Protein AF-A0A2N0QLI7-F1 (afdb_monomer_lite)

Radius of gyration: 20.41 Å; chains: 1; bounding box: 44×56×37 Å

InterPro domains:
  IPR005496 Integral membrane protein TerC [PF03741] (5-54)

Secondary structure (DSSP, 8-state):
--HHHHHHHHHHHHHHHHHHHHHHHHHHHHHHH-HHHHHHHHHHHHHHHHHHHHHHHTSTTT-SS-TTTTTSHHHHHHHHHHHHHHHHHHHH------------

Structure (mmCIF, N/CA/C/O backbone):
data_AF-A0A2N0QLI7-F1
#
_entry.id   AF-A0A2N0QLI7-F1
#
loop_
_atom_site.group_PDB
_atom_site.id
_atom_site.type_symbol
_atom_site.label_atom_id
_atom_site.label_alt_id
_atom_site.label_comp_id
_atom_site.label_asym_id
_atom_site.label_entity_id
_atom_site.label_seq_id
_atom_site.pdbx_PDB_ins_code
_atom_site.Cartn_x
_atom_site.Cartn_y
_atom_site.Cartn_z
_atom_site.occupancy
_atom_site.B_iso_or_equiv
_atom_site.auth_seq_id
_atom_site.auth_comp_id
_atom_site.auth_asym_id
_atom_site.auth_atom_id
_atom_site.pdbx_PDB_model_num
ATOM 1 N N . MET A 1 1 ? 24.793 21.606 5.069 1.00 62.69 1 MET A N 1
ATOM 2 C CA . MET A 1 1 ? 23.337 21.767 5.255 1.00 62.69 1 MET A CA 1
ATOM 3 C C . MET A 1 1 ? 23.159 22.756 6.381 1.00 62.69 1 MET A C 1
ATOM 5 O O . MET A 1 1 ? 23.585 22.460 7.491 1.00 62.69 1 MET A O 1
ATOM 9 N N . ASP A 1 2 ? 22.640 23.941 6.084 1.00 86.19 2 ASP A N 1
ATOM 10 C CA . ASP A 1 2 ? 22.436 24.977 7.097 1.00 86.19 2 ASP A CA 1
ATOM 11 C C . ASP A 1 2 ? 21.422 24.498 8.145 1.00 86.19 2 ASP A C 1
ATOM 13 O O . ASP A 1 2 ? 20.450 23.816 7.810 1.00 86.19 2 ASP A O 1
ATOM 17 N N . GLY A 1 3 ? 21.629 24.841 9.421 1.00 87.44 3 GLY A N 1
ATOM 18 C CA . GLY A 1 3 ? 20.814 24.336 10.539 1.00 87.44 3 GLY A CA 1
ATOM 19 C C . GLY A 1 3 ? 19.303 24.568 10.378 1.00 87.44 3 GLY A C 1
ATOM 20 O O . GLY A 1 3 ? 18.502 23.757 10.837 1.00 87.44 3 GLY A O 1
ATOM 21 N N . GLY A 1 4 ? 18.902 25.615 9.647 1.00 89.12 4 GLY A N 1
ATOM 22 C CA . GLY A 1 4 ? 17.503 25.863 9.287 1.00 89.12 4 GLY A CA 1
ATOM 23 C C . GLY A 1 4 ? 16.915 24.819 8.328 1.00 89.12 4 GLY A C 1
ATOM 24 O O . GLY A 1 4 ? 15.803 24.347 8.553 1.00 89.12 4 GLY A O 1
ATOM 25 N N . GLN A 1 5 ? 17.662 24.391 7.302 1.00 88.62 5 GLN A N 1
ATOM 26 C CA . GLN A 1 5 ? 17.219 23.322 6.393 1.00 88.62 5 GLN A CA 1
ATOM 27 C C . GLN A 1 5 ? 17.089 21.987 7.128 1.00 88.62 5 GLN A C 1
ATOM 29 O O . GLN A 1 5 ? 16.142 21.241 6.889 1.00 88.62 5 GLN A O 1
ATOM 34 N N . PHE A 1 6 ? 18.003 21.705 8.060 1.00 92.69 6 PHE A N 1
ATOM 35 C CA . PHE A 1 6 ? 17.931 20.504 8.889 1.00 92.69 6 PHE A CA 1
ATOM 36 C C . PHE A 1 6 ? 16.651 20.474 9.738 1.00 92.69 6 PHE A C 1
ATOM 38 O O . PHE A 1 6 ? 15.942 19.469 9.742 1.00 92.69 6 PHE A O 1
ATOM 45 N N . ILE A 1 7 ? 16.299 21.589 10.387 1.00 95.44 7 ILE A N 1
ATOM 46 C CA . ILE A 1 7 ? 15.072 21.695 11.192 1.00 95.44 7 ILE A CA 1
ATOM 47 C C . ILE A 1 7 ? 13.815 21.475 10.342 1.00 95.44 7 ILE A C 1
ATOM 49 O O . ILE A 1 7 ? 12.918 20.753 10.770 1.00 95.44 7 ILE A O 1
ATOM 53 N N . VAL A 1 8 ? 13.747 22.038 9.132 1.00 94.75 8 VAL A N 1
ATOM 54 C CA . VAL A 1 8 ? 12.592 21.845 8.235 1.00 94.75 8 VAL A CA 1
ATOM 55 C C . VAL A 1 8 ? 12.445 20.380 7.825 1.00 94.75 8 VAL A C 1
ATOM 57 O O . VAL A 1 8 ? 11.334 19.855 7.838 1.00 94.75 8 VAL A O 1
ATOM 60 N N . VAL A 1 9 ? 13.548 19.697 7.513 1.00 95.06 9 VAL A N 1
ATOM 61 C CA . VAL A 1 9 ? 13.524 18.269 7.157 1.00 95.06 9 VAL A CA 1
ATOM 62 C C . VAL A 1 9 ? 13.083 17.413 8.346 1.00 95.06 9 VAL A C 1
ATOM 64 O O . VAL A 1 9 ? 12.244 16.530 8.182 1.00 95.06 9 VAL A O 1
ATOM 67 N N . VAL A 1 10 ? 13.586 17.693 9.553 1.00 95.88 10 VAL A N 1
ATOM 68 C CA . VAL A 1 10 ? 13.195 16.965 10.772 1.00 95.88 10 VAL A CA 1
ATOM 69 C C . VAL A 1 10 ? 11.719 17.189 11.101 1.00 95.88 10 VAL A C 1
ATOM 71 O O . VAL A 1 10 ? 10.992 16.226 11.342 1.00 95.88 10 VAL A O 1
ATOM 74 N N . LEU A 1 11 ? 11.245 18.438 11.060 1.00 96.69 11 LEU A N 1
ATOM 75 C CA . LEU A 1 11 ? 9.836 18.757 11.290 1.00 96.69 11 LEU A CA 1
ATOM 76 C C . LEU A 1 11 ? 8.935 18.136 10.221 1.00 96.69 11 LEU A C 1
ATOM 78 O O . LEU A 1 11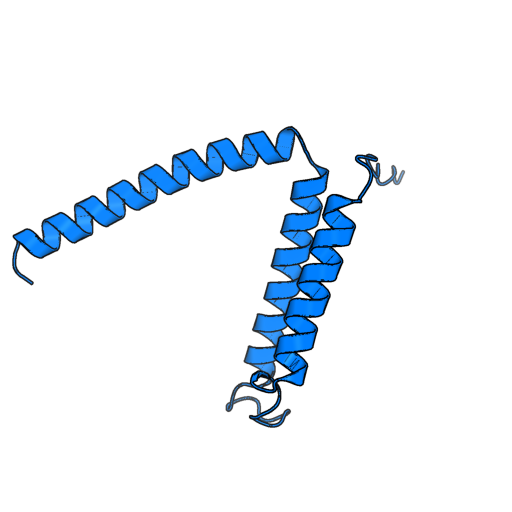 ? 7.898 17.575 10.563 1.00 96.69 11 LEU A O 1
ATOM 82 N N . GLY A 1 12 ? 9.343 18.175 8.951 1.00 96.38 12 GLY A N 1
ATOM 83 C CA . GLY A 1 12 ? 8.624 17.536 7.852 1.00 96.38 12 GLY A CA 1
ATOM 84 C C . GLY A 1 12 ? 8.542 16.018 8.015 1.00 96.38 12 GLY A C 1
ATOM 85 O O . GLY A 1 12 ? 7.471 15.442 7.838 1.00 96.38 12 GLY A O 1
ATOM 86 N N . GLY A 1 13 ? 9.635 15.372 8.428 1.00 96.00 13 GLY A N 1
ATOM 87 C CA . GLY A 1 13 ? 9.670 13.934 8.699 1.00 96.00 13 GLY A CA 1
ATOM 88 C C . GLY A 1 13 ? 8.761 13.530 9.861 1.00 96.00 13 GLY A C 1
ATOM 89 O O . GLY A 1 13 ? 7.961 12.604 9.728 1.00 96.00 13 GLY A O 1
ATOM 90 N N . ILE A 1 14 ? 8.824 14.259 10.982 1.00 97.00 14 ILE A N 1
ATOM 91 C CA . ILE A 1 14 ? 7.961 14.011 12.147 1.00 97.00 14 ILE A CA 1
ATOM 92 C C . ILE A 1 14 ? 6.492 14.269 11.794 1.00 97.00 14 ILE A C 1
ATOM 94 O O . ILE A 1 14 ? 5.636 13.438 12.095 1.00 97.00 14 ILE A O 1
ATOM 98 N N . ALA A 1 15 ? 6.188 15.380 11.116 1.00 96.50 15 ALA A N 1
ATOM 99 C CA . ALA A 1 15 ? 4.833 15.702 10.680 1.00 96.50 15 ALA A CA 1
ATOM 100 C C . ALA A 1 15 ? 4.282 14.633 9.72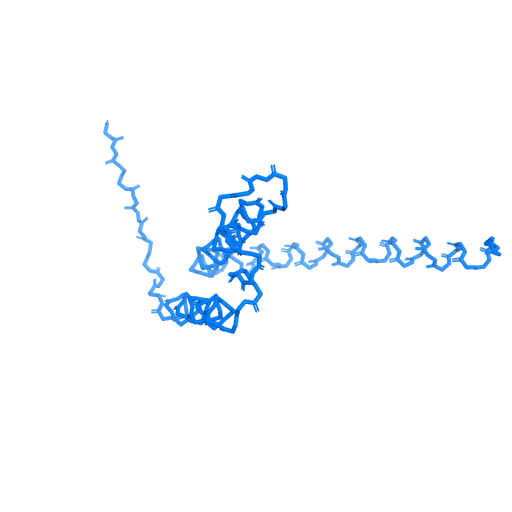7 1.00 96.50 15 ALA A C 1
ATOM 102 O O . ALA A 1 15 ? 3.161 14.165 9.917 1.00 96.50 15 ALA A O 1
ATOM 103 N N . GLY A 1 16 ? 5.081 14.187 8.754 1.00 96.06 16 GLY A N 1
ATOM 104 C CA . GLY A 1 16 ? 4.718 13.107 7.840 1.00 96.06 16 GLY A CA 1
ATOM 105 C C . GLY A 1 16 ? 4.413 11.800 8.573 1.00 96.06 16 GLY A C 1
ATOM 106 O O . GLY A 1 16 ? 3.375 11.187 8.329 1.00 96.06 16 GLY A O 1
ATOM 107 N N . LEU A 1 17 ? 5.259 11.408 9.531 1.00 96.12 17 LEU A N 1
ATOM 108 C CA . LEU A 1 17 ? 5.045 10.203 10.335 1.00 96.12 17 LEU A CA 1
ATOM 109 C C . LEU A 1 17 ? 3.745 10.280 11.148 1.00 96.12 17 LEU A C 1
ATOM 111 O O . LEU A 1 17 ? 2.976 9.316 11.196 1.00 96.12 17 LEU A O 1
ATOM 115 N N . ILE A 1 18 ? 3.479 11.434 11.765 1.00 95.81 18 ILE A N 1
ATOM 116 C CA . ILE A 1 18 ? 2.248 11.675 12.523 1.00 95.81 18 ILE A CA 1
ATOM 117 C C . ILE A 1 18 ? 1.027 11.581 11.598 1.00 95.81 18 ILE A C 1
ATOM 119 O O . ILE A 1 18 ? 0.065 10.886 11.928 1.00 95.81 18 ILE A O 1
ATOM 123 N N . LEU A 1 19 ? 1.074 12.222 10.427 1.00 96.25 19 LEU A N 1
ATOM 124 C CA . LEU A 1 19 ? -0.017 12.201 9.451 1.00 96.25 19 LEU A CA 1
ATOM 125 C C . LEU A 1 19 ? -0.324 10.782 8.963 1.00 96.25 19 LEU A C 1
ATOM 127 O O . LEU A 1 19 ? -1.489 10.386 8.949 1.00 96.25 19 LEU A O 1
ATOM 131 N N . ILE A 1 20 ? 0.701 9.987 8.638 1.00 96.38 20 ILE A N 1
ATOM 132 C CA . ILE A 1 20 ? 0.524 8.588 8.222 1.00 96.38 20 ILE A CA 1
ATOM 133 C C . ILE A 1 20 ? -0.122 7.770 9.341 1.00 96.38 20 ILE A C 1
ATOM 135 O O . ILE A 1 20 ? -1.020 6.979 9.068 1.00 96.38 20 ILE A O 1
ATOM 139 N N . LYS A 1 21 ? 0.274 7.972 10.605 1.00 93.06 21 LYS A N 1
ATOM 140 C CA . LYS A 1 21 ? -0.309 7.246 11.743 1.00 93.06 21 LYS A CA 1
ATOM 141 C C . LYS A 1 21 ? -1.814 7.493 11.868 1.00 93.06 21 LYS A C 1
ATOM 143 O O . LYS A 1 21 ? -2.584 6.546 12.048 1.00 93.06 21 LYS A O 1
ATOM 148 N N . PHE A 1 22 ? -2.239 8.750 11.757 1.00 95.12 22 PHE A N 1
ATOM 149 C CA . PHE A 1 22 ? -3.662 9.090 11.788 1.00 95.12 22 PHE A CA 1
ATOM 150 C C . PHE A 1 22 ? -4.405 8.532 10.570 1.00 95.12 22 PHE A C 1
ATOM 152 O O . PHE A 1 22 ? -5.456 7.912 10.736 1.00 95.12 22 PHE A O 1
ATOM 159 N N . ALA A 1 23 ? -3.833 8.678 9.370 1.00 94.19 23 ALA A N 1
ATOM 160 C CA . ALA A 1 23 ? -4.413 8.159 8.135 1.00 94.19 23 ALA A CA 1
ATOM 161 C C . ALA A 1 23 ? -4.572 6.633 8.165 1.00 94.19 23 ALA A C 1
ATOM 163 O O . ALA A 1 23 ? -5.639 6.132 7.831 1.00 94.19 23 ALA A O 1
ATOM 164 N N . ALA A 1 24 ? -3.560 5.895 8.628 1.00 93.69 24 ALA A N 1
ATOM 165 C CA . ALA A 1 24 ? -3.601 4.441 8.755 1.00 93.69 24 ALA A CA 1
ATOM 166 C C . ALA A 1 24 ? -4.657 3.988 9.769 1.00 93.69 24 ALA A C 1
ATOM 168 O O . ALA A 1 24 ? -5.416 3.068 9.490 1.00 93.69 24 ALA A O 1
ATOM 169 N N . THR A 1 25 ? -4.761 4.667 10.917 1.00 92.06 25 THR A N 1
ATOM 170 C CA . THR A 1 25 ? -5.785 4.344 11.927 1.00 92.06 25 THR A CA 1
ATOM 171 C C . THR A 1 25 ? -7.193 4.527 11.357 1.00 92.06 25 THR A C 1
ATOM 173 O O . THR A 1 25 ? -8.051 3.662 11.520 1.00 92.06 25 THR A O 1
ATOM 176 N N . TRP A 1 26 ? -7.428 5.632 10.648 1.00 92.88 26 TRP A N 1
ATOM 177 C CA . TRP A 1 26 ? -8.702 5.883 9.976 1.00 92.88 26 TRP A CA 1
ATOM 178 C C . TRP A 1 26 ? -8.966 4.892 8.833 1.00 92.88 26 TRP A C 1
ATOM 180 O O . TRP A 1 26 ? -10.084 4.406 8.681 1.00 92.88 26 TRP A O 1
ATOM 190 N N . PHE A 1 27 ? -7.936 4.551 8.058 1.00 87.94 27 PHE A N 1
ATOM 191 C CA . PHE A 1 27 ? -8.022 3.594 6.960 1.00 87.94 27 PHE A CA 1
ATOM 192 C C . PHE A 1 27 ? -8.391 2.193 7.457 1.00 87.94 27 PHE A C 1
ATOM 194 O O . PHE A 1 27 ? -9.291 1.577 6.899 1.00 87.94 27 PHE A O 1
ATOM 201 N N . VAL A 1 28 ? -7.789 1.727 8.554 1.00 87.62 28 VAL A N 1
ATOM 202 C CA . VAL A 1 28 ? -8.157 0.451 9.192 1.00 87.62 28 VAL A CA 1
ATOM 203 C C . VAL A 1 28 ? -9.625 0.465 9.629 1.00 87.62 28 VAL A C 1
ATOM 205 O O . VAL A 1 28 ? -10.366 -0.456 9.303 1.00 87.62 28 VAL A O 1
ATOM 208 N N . GLN A 1 29 ? -10.098 1.548 10.256 1.00 87.69 29 GLN A N 1
ATOM 209 C CA . GLN A 1 29 ? -11.518 1.680 10.620 1.00 87.69 29 GLN A CA 1
ATOM 210 C C . GLN A 1 29 ? -12.457 1.693 9.402 1.00 87.69 29 GLN A C 1
ATOM 212 O O . GLN A 1 29 ? -13.617 1.283 9.501 1.00 87.69 29 GLN A O 1
ATOM 217 N N . LEU A 1 30 ? -11.995 2.201 8.258 1.00 85.44 30 LEU A N 1
ATOM 218 C CA . LEU A 1 30 ? -12.755 2.184 7.012 1.00 85.44 30 LEU A CA 1
ATOM 219 C C . LEU A 1 30 ? -12.839 0.768 6.429 1.00 85.44 30 LEU A C 1
ATOM 221 O O . LEU A 1 30 ? -13.917 0.365 5.986 1.00 85.44 30 LEU A O 1
ATOM 225 N N . LEU A 1 31 ? -11.733 0.020 6.465 1.00 82.81 31 LEU A N 1
ATOM 226 C CA . LEU A 1 31 ? -11.687 -1.380 6.048 1.00 82.81 31 LEU A CA 1
ATOM 227 C C . LEU A 1 31 ? -12.580 -2.263 6.932 1.00 82.81 31 LEU A C 1
ATOM 229 O O . LEU A 1 31 ? -13.387 -3.015 6.389 1.00 82.81 31 LEU A O 1
ATOM 233 N N . ASP A 1 32 ? -12.573 -2.067 8.256 1.00 81.31 32 ASP A N 1
ATOM 234 C CA . ASP A 1 32 ? -13.472 -2.770 9.191 1.00 81.31 32 ASP A CA 1
ATOM 235 C C . ASP A 1 32 ? -14.958 -2.579 8.835 1.00 81.31 32 ASP A C 1
ATOM 237 O O . ASP A 1 32 ? -15.777 -3.494 8.954 1.00 81.31 32 ASP A O 1
ATOM 241 N N . LYS A 1 33 ? -15.336 -1.382 8.367 1.00 83.56 33 LYS A N 1
ATOM 242 C CA . LYS A 1 33 ? -16.714 -1.081 7.939 1.00 83.56 33 LYS A CA 1
ATOM 243 C C . LYS A 1 33 ? -17.059 -1.674 6.573 1.00 83.56 33 LYS A C 1
ATOM 245 O O . LYS A 1 33 ? -18.239 -1.869 6.274 1.00 83.56 33 LYS A O 1
ATOM 250 N N . ARG A 1 34 ? -16.065 -1.900 5.715 1.00 81.81 34 ARG A N 1
ATOM 251 C CA . ARG A 1 34 ? -16.222 -2.334 4.320 1.00 81.81 34 ARG A CA 1
ATOM 252 C C . ARG A 1 34 ? -15.142 -3.371 3.976 1.00 81.81 34 ARG A C 1
ATOM 254 O O . ARG A 1 34 ? -14.242 -3.065 3.195 1.00 81.81 34 ARG A O 1
ATOM 261 N N . PRO A 1 35 ? -15.263 -4.614 4.476 1.00 76.69 35 PRO A N 1
ATOM 262 C CA . PRO A 1 35 ? -14.239 -5.650 4.295 1.00 76.69 35 PRO A CA 1
ATOM 263 C C . PRO A 1 35 ? -13.997 -6.016 2.821 1.00 76.69 35 PRO A C 1
ATOM 265 O O . PRO A 1 35 ? -12.911 -6.452 2.451 1.00 76.69 35 PRO A O 1
ATOM 268 N N . ALA A 1 36 ? -14.971 -5.777 1.937 1.00 78.19 36 ALA A N 1
ATOM 269 C CA . ALA A 1 36 ? -14.785 -5.934 0.493 1.00 78.19 36 ALA A CA 1
ATOM 270 C C . ALA A 1 36 ? -13.673 -5.021 -0.080 1.00 78.19 36 ALA A C 1
ATOM 272 O O . ALA A 1 36 ? -12.967 -5.410 -1.016 1.00 78.19 36 ALA A O 1
ATOM 273 N N . LEU A 1 37 ? -13.468 -3.828 0.499 1.00 80.62 37 LEU A N 1
ATOM 274 C CA . LEU A 1 37 ? -12.388 -2.921 0.096 1.00 80.62 37 LEU A CA 1
ATOM 275 C C . LEU A 1 37 ? -11.014 -3.452 0.510 1.00 80.62 37 LEU A C 1
ATOM 277 O O . LEU A 1 37 ? -10.049 -3.233 -0.215 1.00 80.62 37 LEU A O 1
ATOM 281 N N . GLU A 1 38 ? -10.925 -4.184 1.621 1.00 83.69 38 GLU A N 1
ATOM 282 C CA . GLU A 1 38 ? -9.676 -4.792 2.093 1.00 83.69 38 GLU A CA 1
ATOM 283 C C . GLU A 1 38 ? -9.203 -5.875 1.123 1.00 83.69 38 GLU A C 1
ATOM 285 O O . GLU A 1 38 ? -8.067 -5.841 0.655 1.00 83.69 38 GLU A O 1
ATOM 290 N N . THR A 1 39 ? -10.100 -6.789 0.738 1.00 82.62 39 THR A N 1
ATOM 291 C CA . THR A 1 39 ? -9.778 -7.847 -0.234 1.00 82.62 39 THR A CA 1
ATOM 292 C C . THR A 1 39 ? -9.357 -7.257 -1.581 1.00 82.62 39 THR A C 1
ATOM 294 O O . THR A 1 39 ? -8.395 -7.717 -2.194 1.00 82.62 39 THR A O 1
ATOM 297 N N . THR A 1 40 ? -10.034 -6.193 -2.021 1.00 87.38 40 THR A N 1
ATOM 298 C CA . THR A 1 40 ? -9.680 -5.472 -3.253 1.00 87.38 40 THR A CA 1
ATOM 299 C C . THR A 1 40 ? -8.309 -4.807 -3.135 1.00 87.38 40 THR A C 1
ATOM 301 O O . THR A 1 40 ? -7.487 -4.926 -4.042 1.00 87.38 40 THR A O 1
ATOM 304 N N . ALA A 1 41 ? -8.029 -4.146 -2.008 1.00 86.38 41 ALA A N 1
ATOM 305 C CA . ALA A 1 41 ? -6.736 -3.526 -1.746 1.00 86.38 41 ALA A CA 1
ATOM 306 C C . ALA A 1 41 ? -5.608 -4.566 -1.755 1.00 86.38 41 ALA A C 1
ATOM 308 O O . ALA A 1 41 ? -4.591 -4.352 -2.414 1.00 86.38 41 ALA A O 1
ATOM 309 N N . TYR A 1 42 ? -5.798 -5.722 -1.114 1.00 87.69 42 TYR A N 1
ATOM 310 C CA . TYR A 1 42 ? -4.821 -6.809 -1.153 1.00 87.69 42 TYR A CA 1
ATOM 311 C C . TYR A 1 42 ? -4.620 -7.381 -2.554 1.00 87.69 42 TYR A C 1
ATOM 313 O O . TYR A 1 42 ? -3.477 -7.616 -2.940 1.00 87.69 42 TYR A O 1
ATOM 321 N N . ALA A 1 43 ? -5.682 -7.544 -3.346 1.00 89.06 43 ALA A N 1
ATOM 322 C CA . ALA A 1 43 ? -5.564 -7.987 -4.735 1.00 89.06 43 ALA A CA 1
ATOM 323 C C . ALA A 1 43 ? -4.747 -6.997 -5.586 1.00 89.06 43 ALA A C 1
ATOM 325 O O . ALA A 1 43 ? -3.890 -7.412 -6.367 1.00 89.06 43 ALA A O 1
ATOM 326 N N . ILE A 1 44 ? -4.955 -5.689 -5.392 1.00 89.50 44 ILE A N 1
ATOM 327 C CA . ILE A 1 44 ? -4.174 -4.638 -6.057 1.00 89.50 44 ILE A CA 1
ATOM 328 C C . ILE A 1 44 ? -2.702 -4.707 -5.632 1.00 89.50 44 ILE A C 1
ATOM 330 O O . ILE A 1 44 ? -1.826 -4.716 -6.495 1.00 89.50 44 ILE A O 1
ATOM 334 N N . VAL A 1 45 ? -2.410 -4.794 -4.328 1.00 91.25 45 VAL A N 1
ATOM 335 C CA . VAL A 1 45 ? -1.025 -4.892 -3.828 1.00 91.25 45 VAL A CA 1
ATOM 336 C C . VAL A 1 45 ? -0.341 -6.161 -4.342 1.00 91.25 45 VAL A C 1
ATOM 338 O O . VAL A 1 45 ? 0.801 -6.089 -4.795 1.00 91.25 45 VAL A O 1
ATOM 341 N N . ALA A 1 46 ? -1.037 -7.301 -4.346 1.00 90.12 46 ALA A N 1
ATOM 342 C CA . ALA A 1 46 ? -0.525 -8.552 -4.895 1.00 90.12 46 ALA A CA 1
ATOM 343 C C . ALA A 1 46 ? -0.183 -8.415 -6.388 1.00 90.12 46 ALA A C 1
ATOM 345 O O . ALA A 1 46 ? 0.900 -8.818 -6.807 1.00 90.12 46 ALA A O 1
ATOM 346 N N . TRP A 1 47 ? -1.052 -7.779 -7.182 1.00 92.19 47 TRP A N 1
ATOM 347 C CA . TRP A 1 47 ? -0.802 -7.531 -8.605 1.00 92.19 47 TRP A CA 1
ATOM 348 C C . TRP A 1 47 ? 0.388 -6.591 -8.848 1.00 92.19 47 TRP A C 1
ATOM 350 O O . TRP A 1 47 ? 1.217 -6.840 -9.725 1.00 92.19 47 TRP A O 1
ATOM 360 N N . VAL A 1 48 ? 0.527 -5.536 -8.038 1.00 89.94 48 VAL A N 1
ATOM 361 C CA . VAL A 1 48 ? 1.714 -4.665 -8.067 1.00 89.94 48 VAL A CA 1
ATOM 362 C C . VAL A 1 48 ? 2.976 -5.459 -7.715 1.00 89.94 48 VAL A C 1
ATOM 364 O O . VAL A 1 48 ? 4.002 -5.276 -8.367 1.00 89.94 48 VAL A O 1
ATOM 367 N N . GLY A 1 49 ? 2.897 -6.387 -6.757 1.00 88.94 49 GLY A N 1
ATOM 368 C CA . GLY A 1 49 ? 3.978 -7.317 -6.428 1.00 88.94 49 GLY A CA 1
ATOM 369 C C . GLY A 1 49 ? 4.396 -8.189 -7.615 1.00 88.94 49 GLY A C 1
ATOM 370 O O . GLY A 1 49 ? 5.590 -8.317 -7.879 1.00 88.94 49 GLY A O 1
ATOM 371 N N . VAL A 1 50 ? 3.435 -8.706 -8.391 1.00 87.38 50 VAL A N 1
ATOM 372 C CA . VAL A 1 50 ? 3.717 -9.437 -9.641 1.00 87.38 50 VAL A CA 1
ATOM 373 C C . VAL A 1 50 ? 4.453 -8.542 -10.637 1.00 87.38 50 VAL A C 1
ATOM 375 O O . VAL A 1 50 ? 5.452 -8.968 -11.208 1.00 87.38 50 VAL A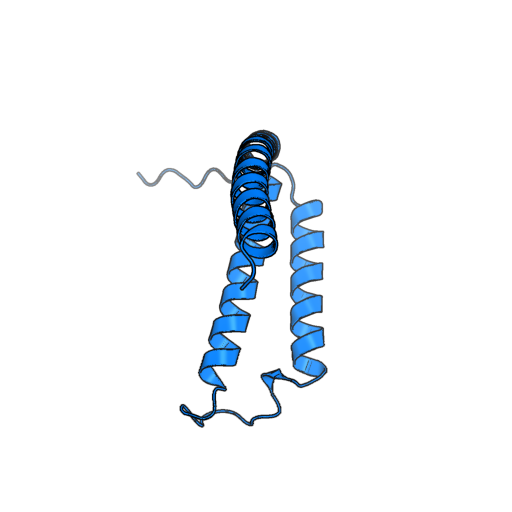 O 1
ATOM 378 N N . LYS A 1 51 ? 4.034 -7.280 -10.812 1.00 81.69 51 LYS A N 1
ATOM 379 C CA . LYS A 1 51 ? 4.747 -6.333 -11.687 1.00 81.69 51 LYS A CA 1
ATOM 380 C C . LYS A 1 51 ? 6.185 -6.097 -11.226 1.00 81.69 51 LYS A C 1
ATOM 382 O O . LYS A 1 51 ? 7.080 -6.094 -12.065 1.00 81.69 51 LYS A O 1
ATOM 387 N N . LEU A 1 52 ? 6.408 -5.902 -9.926 1.00 87.25 52 LEU A N 1
ATOM 388 C CA . LEU A 1 52 ? 7.756 -5.730 -9.383 1.00 87.25 52 LEU A CA 1
ATOM 389 C C . LEU A 1 52 ? 8.610 -6.975 -9.638 1.00 87.25 52 LEU A C 1
ATOM 391 O O . LEU A 1 52 ? 9.714 -6.837 -10.150 1.00 87.25 52 LEU A O 1
ATOM 395 N N . ALA A 1 53 ? 8.072 -8.174 -9.394 1.00 83.38 53 ALA A N 1
ATOM 396 C CA . ALA A 1 53 ? 8.765 -9.429 -9.675 1.00 83.38 53 ALA A CA 1
ATOM 397 C C . ALA A 1 53 ? 9.114 -9.586 -11.164 1.00 83.38 53 ALA A C 1
ATOM 399 O O . ALA A 1 53 ? 10.233 -9.968 -11.489 1.00 83.38 53 ALA A O 1
ATOM 400 N N . VAL A 1 54 ? 8.194 -9.247 -12.075 1.00 78.25 54 VAL A N 1
ATOM 401 C CA . VAL A 1 54 ? 8.441 -9.293 -13.527 1.00 78.25 54 VAL A CA 1
ATOM 402 C C . VAL A 1 54 ? 9.535 -8.306 -13.941 1.00 78.25 54 VAL A C 1
ATOM 404 O O . VAL A 1 54 ? 10.409 -8.671 -14.720 1.00 78.25 54 VAL A O 1
ATOM 407 N N . ILE A 1 55 ? 9.534 -7.083 -13.397 1.00 73.31 55 ILE A N 1
ATOM 408 C CA . ILE A 1 55 ? 10.594 -6.094 -13.660 1.00 73.31 55 ILE A CA 1
ATOM 409 C C . ILE A 1 55 ? 11.943 -6.593 -13.127 1.00 73.31 55 ILE A C 1
ATOM 411 O O . ILE A 1 55 ? 12.958 -6.421 -13.793 1.00 73.31 55 ILE A O 1
ATOM 415 N N . THR A 1 56 ? 11.965 -7.250 -11.964 1.00 75.06 56 THR A N 1
ATOM 416 C CA . THR A 1 56 ? 13.179 -7.875 -11.423 1.00 75.06 56 THR A CA 1
ATOM 417 C C . THR A 1 56 ? 13.668 -9.029 -12.299 1.00 75.06 56 THR A C 1
ATOM 419 O O . THR A 1 56 ? 14.861 -9.123 -12.550 1.00 75.06 56 THR A O 1
ATOM 422 N N . PHE A 1 57 ? 12.774 -9.878 -12.816 1.00 68.25 57 PHE A N 1
ATOM 423 C CA . PHE A 1 57 ? 13.135 -10.958 -13.745 1.00 68.25 57 PHE A CA 1
ATOM 424 C C . PHE A 1 57 ? 13.646 -10.456 -15.104 1.00 68.25 57 PHE A C 1
ATOM 426 O O . PHE A 1 57 ? 14.428 -11.150 -15.749 1.00 68.25 57 PHE A O 1
ATOM 433 N N . ALA A 1 58 ? 13.224 -9.265 -15.528 1.00 62.34 58 ALA A N 1
ATOM 434 C CA . ALA A 1 58 ? 13.699 -8.592 -16.736 1.00 62.34 58 ALA A CA 1
ATOM 435 C C . ALA A 1 58 ? 14.913 -7.669 -16.486 1.00 62.34 58 ALA A C 1
ATOM 437 O O . ALA A 1 58 ? 15.306 -6.919 -17.377 1.00 62.34 58 ALA A O 1
ATOM 438 N N . HIS A 1 59 ? 15.487 -7.681 -15.277 1.00 59.59 59 HIS A N 1
ATOM 439 C CA . HIS A 1 59 ? 16.659 -6.873 -14.944 1.00 59.59 59 HIS A CA 1
ATOM 440 C C . HIS A 1 59 ? 17.913 -7.409 -15.659 1.00 59.59 59 HIS A C 1
ATOM 442 O O . HIS A 1 59 ? 18.059 -8.623 -15.822 1.00 59.59 59 HIS A O 1
ATOM 448 N N . GLU A 1 60 ? 18.810 -6.504 -16.074 1.00 53.94 60 GLU A N 1
ATOM 449 C CA . GLU A 1 60 ? 19.996 -6.778 -16.915 1.00 53.94 60 GLU A CA 1
ATOM 450 C C . GLU A 1 60 ? 20.866 -7.951 -16.433 1.00 53.94 60 GLU A C 1
ATOM 452 O O . GLU A 1 60 ? 21.443 -8.657 -17.255 1.00 53.94 60 GLU A O 1
ATOM 457 N N . ASP A 1 61 ? 20.905 -8.220 -15.126 1.00 55.28 61 ASP A N 1
ATOM 458 C CA . ASP A 1 61 ? 21.720 -9.288 -14.537 1.00 55.28 61 ASP A CA 1
ATOM 459 C C . ASP A 1 61 ? 21.160 -10.714 -14.736 1.00 55.28 61 ASP A C 1
ATOM 461 O O . ASP A 1 61 ? 21.877 -11.688 -14.506 1.00 55.28 61 ASP A O 1
ATOM 465 N N . ILE A 1 62 ? 19.890 -10.869 -15.146 1.00 55.53 62 ILE A N 1
ATOM 466 C CA . ILE A 1 62 ? 19.215 -12.182 -15.259 1.00 55.53 62 ILE A CA 1
ATOM 467 C C . ILE A 1 62 ? 18.972 -12.589 -16.726 1.00 55.53 62 ILE A C 1
ATOM 469 O O . ILE A 1 62 ? 18.895 -13.778 -17.019 1.00 55.53 62 ILE A O 1
ATOM 473 N N . GLY A 1 63 ? 18.915 -11.634 -17.665 1.00 51.78 63 GLY A N 1
ATOM 474 C CA . GLY A 1 63 ? 19.119 -11.862 -19.109 1.00 51.78 63 GLY A CA 1
ATOM 475 C C . GLY A 1 63 ? 18.165 -12.821 -19.845 1.00 51.78 63 GLY A C 1
ATOM 476 O O . GLY A 1 63 ? 18.490 -13.256 -20.947 1.00 51.78 63 GLY A O 1
ATOM 477 N N . ILE A 1 64 ? 17.010 -13.185 -19.275 1.00 55.00 64 ILE A N 1
ATOM 478 C CA . ILE A 1 64 ? 16.072 -14.155 -19.885 1.00 55.00 64 ILE A CA 1
ATOM 479 C C . ILE A 1 64 ? 15.015 -13.480 -20.790 1.00 55.00 64 ILE A C 1
ATOM 481 O O . ILE A 1 64 ? 14.442 -14.146 -21.652 1.00 55.00 64 ILE A O 1
ATOM 485 N N . LEU A 1 65 ? 14.756 -12.173 -20.638 1.00 54.41 65 LEU A N 1
ATOM 486 C CA . LEU A 1 65 ? 13.734 -11.425 -21.390 1.00 54.41 65 LEU A CA 1
ATOM 487 C C . LEU A 1 65 ? 14.265 -10.083 -21.913 1.00 54.41 65 LEU A C 1
ATOM 489 O O . LEU A 1 65 ? 15.072 -9.430 -21.257 1.00 54.41 65 LEU A O 1
ATOM 493 N N . ASP A 1 66 ? 13.782 -9.690 -23.093 1.00 54.97 66 ASP A N 1
ATOM 494 C CA . ASP A 1 66 ? 14.207 -8.495 -23.830 1.00 54.97 66 ASP A CA 1
ATOM 495 C C . ASP A 1 66 ? 13.920 -7.191 -23.058 1.00 54.97 66 ASP A C 1
ATOM 497 O O . ASP A 1 66 ? 12.860 -7.035 -22.440 1.00 54.97 66 ASP A O 1
ATOM 501 N N . HIS A 1 67 ? 14.853 -6.237 -23.116 1.00 53.28 67 HIS A N 1
ATOM 502 C CA . HIS A 1 67 ? 14.880 -5.022 -22.282 1.00 53.28 67 HIS A CA 1
ATOM 503 C C . HIS A 1 67 ? 13.676 -4.084 -22.527 1.00 53.28 67 HIS A C 1
ATOM 505 O O . HIS A 1 67 ? 13.268 -3.325 -21.648 1.00 53.28 67 HIS A O 1
ATOM 511 N N . ASP A 1 68 ? 13.043 -4.184 -23.698 1.00 53.94 68 ASP A N 1
ATOM 512 C CA . ASP A 1 68 ? 11.852 -3.413 -24.073 1.00 53.94 68 ASP A CA 1
ATOM 513 C C . ASP A 1 68 ? 10.539 -3.952 -23.478 1.00 53.94 68 ASP A C 1
ATOM 515 O O . ASP A 1 68 ? 9.518 -3.262 -23.486 1.00 53.94 68 ASP A O 1
ATOM 519 N N . PHE A 1 69 ? 10.511 -5.174 -22.938 1.00 54.25 69 PHE A N 1
ATOM 520 C CA . PHE A 1 69 ? 9.259 -5.815 -22.517 1.00 54.25 69 PHE A CA 1
ATOM 521 C C . PHE A 1 69 ? 8.556 -5.110 -21.333 1.00 54.25 69 PHE A C 1
ATOM 523 O O . PHE A 1 69 ? 7.348 -4.860 -21.431 1.00 54.25 69 PHE A O 1
ATOM 530 N N . PRO A 1 70 ? 9.257 -4.701 -20.250 1.00 55.34 70 PRO A N 1
ATOM 531 C CA . PRO A 1 70 ? 8.646 -4.030 -19.094 1.00 55.34 70 PRO A CA 1
ATOM 532 C C . PRO A 1 70 ? 8.293 -2.558 -19.344 1.00 55.34 70 PRO A C 1
ATOM 534 O O . PRO A 1 70 ? 7.423 -2.011 -18.663 1.00 55.34 70 PRO A O 1
ATOM 537 N N . HIS A 1 71 ? 8.966 -1.921 -20.305 1.00 55.09 71 HIS A N 1
ATOM 538 C CA . HIS A 1 71 ? 8.720 -0.538 -20.723 1.00 55.09 71 HIS A CA 1
ATOM 539 C C . HIS A 1 71 ? 7.792 -0.434 -21.940 1.00 55.09 71 HIS A C 1
ATOM 541 O O . HIS A 1 71 ? 7.369 0.666 -22.303 1.00 55.09 71 HIS A O 1
ATOM 547 N N . SER A 1 72 ? 7.414 -1.568 -22.536 1.00 65.25 72 SER A N 1
ATOM 548 C CA . SER A 1 72 ? 6.493 -1.594 -23.663 1.00 65.25 72 SER A CA 1
ATOM 549 C C . SER A 1 72 ? 5.135 -0.994 -23.293 1.00 65.25 72 SER A C 1
ATOM 551 O O . SER A 1 72 ? 4.578 -1.182 -22.201 1.00 65.25 72 SER A O 1
ATOM 553 N N . THR A 1 73 ? 4.546 -0.299 -24.262 1.00 66.62 73 THR A N 1
ATOM 554 C CA . THR A 1 73 ? 3.177 0.216 -24.168 1.00 66.62 73 THR A CA 1
ATOM 555 C C . THR A 1 73 ? 2.174 -0.914 -23.908 1.00 66.62 73 THR A C 1
ATOM 557 O O . THR A 1 73 ? 1.186 -0.706 -23.208 1.00 66.62 73 THR A O 1
ATOM 560 N N . VAL A 1 74 ? 2.457 -2.128 -24.396 1.00 73.50 74 VAL A N 1
ATOM 561 C CA . VAL A 1 74 ? 1.625 -3.328 -24.208 1.00 73.50 74 VAL A CA 1
ATOM 562 C C . VAL A 1 74 ? 1.606 -3.782 -22.744 1.00 73.50 74 VAL A C 1
ATOM 564 O O . VAL A 1 74 ? 0.531 -4.041 -22.196 1.00 73.50 74 VAL A O 1
ATOM 567 N N . TRP A 1 75 ? 2.764 -3.833 -22.078 1.00 73.06 75 TRP A N 1
ATOM 568 C CA . TRP A 1 75 ? 2.847 -4.209 -20.662 1.00 73.06 75 TRP A CA 1
ATOM 569 C C . TRP A 1 75 ? 2.183 -3.172 -19.759 1.00 73.06 75 TRP A C 1
ATOM 571 O O . TRP A 1 75 ? 1.370 -3.509 -18.896 1.00 73.06 75 TRP A O 1
ATOM 581 N N . THR A 1 76 ? 2.467 -1.893 -20.007 1.00 78.19 76 THR A N 1
ATOM 582 C CA . THR A 1 76 ? 1.853 -0.785 -19.270 1.00 78.19 76 THR A CA 1
ATOM 583 C C . THR A 1 76 ? 0.326 -0.802 -19.403 1.00 78.19 76 THR A C 1
ATOM 585 O O . THR A 1 76 ? -0.378 -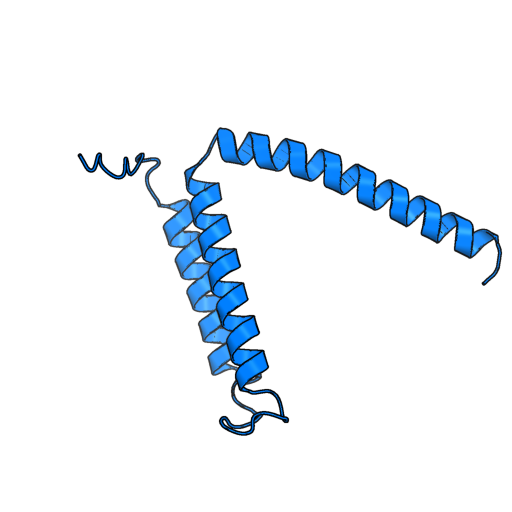0.701 -18.397 1.00 78.19 76 THR A O 1
ATOM 588 N N . LEU A 1 77 ? -0.200 -1.015 -20.614 1.00 84.56 77 LEU A N 1
ATOM 589 C CA . LEU A 1 77 ? -1.640 -1.118 -20.861 1.00 84.56 77 LEU A CA 1
ATOM 590 C C . LEU A 1 77 ? -2.261 -2.336 -20.166 1.00 84.56 77 LEU A C 1
ATOM 592 O O . LEU A 1 77 ? -3.329 -2.215 -19.573 1.00 84.56 77 LEU A O 1
ATOM 596 N N . THR A 1 78 ? -1.584 -3.487 -20.182 1.00 83.50 78 THR A N 1
ATOM 597 C CA . THR A 1 78 ? -2.038 -4.699 -19.479 1.00 83.50 78 THR A CA 1
ATOM 598 C C . THR A 1 78 ? -2.084 -4.471 -17.969 1.00 83.50 78 THR A C 1
ATOM 600 O O . THR A 1 78 ? -3.063 -4.824 -17.318 1.00 83.50 78 THR A O 1
ATOM 603 N N . PHE A 1 79 ? -1.067 -3.815 -17.404 1.00 84.12 79 PHE A N 1
ATOM 604 C CA . PHE A 1 79 ? -1.021 -3.477 -15.984 1.00 84.12 79 PHE A CA 1
ATOM 605 C C . PHE A 1 79 ? -2.195 -2.587 -15.566 1.00 84.12 79 PHE A C 1
ATOM 607 O O . PHE A 1 79 ? -2.914 -2.931 -14.626 1.00 84.12 79 PHE A O 1
ATOM 614 N N . TYR A 1 80 ? -2.412 -1.473 -16.271 1.00 86.88 80 TYR A N 1
ATOM 615 C CA . TYR A 1 80 ? -3.541 -0.587 -15.985 1.00 86.88 80 TYR A CA 1
ATOM 616 C C . TYR A 1 80 ? -4.885 -1.265 -16.272 1.00 86.88 80 TYR A C 1
ATOM 618 O O . TYR A 1 80 ? -5.822 -1.085 -15.501 1.00 86.88 80 TYR A O 1
ATOM 626 N N . GLY A 1 81 ? -4.972 -2.096 -17.313 1.00 91.31 81 GLY A N 1
ATOM 627 C CA . GLY A 1 81 ? -6.165 -2.876 -17.638 1.00 91.31 81 GLY A CA 1
ATOM 628 C C . GLY A 1 81 ? -6.562 -3.837 -16.518 1.00 91.31 81 GLY A C 1
ATOM 629 O O . GLY A 1 81 ? -7.718 -3.848 -16.101 1.00 91.31 81 GLY A O 1
ATOM 630 N N . VAL A 1 82 ? -5.604 -4.588 -15.968 1.00 88.56 82 VAL A N 1
ATOM 631 C CA . VAL A 1 82 ? -5.858 -5.496 -14.839 1.00 88.56 82 VAL A CA 1
ATOM 632 C C . VAL A 1 82 ? -6.168 -4.722 -13.557 1.00 88.56 82 VAL A C 1
ATOM 634 O O . VAL A 1 82 ? -7.084 -5.108 -12.836 1.00 88.56 82 VAL A O 1
ATOM 637 N N . LEU A 1 83 ? -5.498 -3.594 -13.294 1.00 89.56 83 LEU A N 1
ATOM 638 C CA . LEU A 1 83 ? -5.851 -2.730 -12.161 1.00 89.56 83 LEU A CA 1
ATOM 639 C C . LEU A 1 83 ? -7.292 -2.219 -12.251 1.00 89.56 83 LEU A C 1
ATOM 641 O O . LEU A 1 83 ? -8.020 -2.275 -11.262 1.00 89.56 83 LEU A O 1
ATOM 645 N N . VAL A 1 84 ? -7.716 -1.750 -13.427 1.00 90.50 84 VAL A N 1
ATOM 646 C CA . VAL A 1 84 ? -9.092 -1.292 -13.656 1.00 90.50 84 VAL A CA 1
ATOM 647 C C . VAL A 1 84 ? -10.072 -2.452 -13.507 1.00 90.50 84 VAL A C 1
ATOM 649 O O . VAL A 1 84 ? -11.092 -2.291 -12.843 1.00 90.50 84 VAL A O 1
ATOM 652 N N . ALA A 1 85 ? -9.759 -3.631 -14.047 1.00 88.62 85 ALA A N 1
ATOM 653 C CA . ALA A 1 85 ? -10.598 -4.813 -13.889 1.00 88.62 85 ALA A CA 1
ATOM 654 C C . ALA A 1 85 ? -10.776 -5.191 -12.409 1.00 88.62 85 ALA A C 1
ATOM 656 O O . ALA A 1 85 ? -11.906 -5.373 -11.965 1.00 88.62 85 ALA A O 1
ATOM 657 N N . ILE A 1 86 ? -9.692 -5.234 -11.623 1.00 87.12 86 ILE A N 1
ATOM 658 C CA . ILE A 1 86 ? -9.743 -5.516 -10.179 1.00 87.12 86 ILE A CA 1
ATOM 659 C C . ILE A 1 86 ? -10.521 -4.424 -9.437 1.00 87.12 86 ILE A C 1
ATOM 661 O O . ILE A 1 86 ? -11.318 -4.744 -8.560 1.00 87.12 86 ILE A O 1
ATOM 665 N N . ALA A 1 87 ? -10.345 -3.150 -9.797 1.00 86.44 87 ALA A N 1
ATOM 666 C CA . ALA A 1 87 ? -11.074 -2.045 -9.178 1.00 86.44 87 ALA A CA 1
ATOM 667 C C . ALA A 1 87 ? -12.585 -2.123 -9.452 1.00 86.44 87 ALA A C 1
ATOM 669 O O . ALA A 1 87 ? -13.382 -1.955 -8.533 1.00 86.44 87 ALA A O 1
ATOM 670 N N . VAL A 1 88 ? -12.987 -2.427 -10.691 1.00 88.25 88 VAL A N 1
ATOM 671 C CA . VAL A 1 88 ? -14.398 -2.612 -11.065 1.00 88.25 88 VAL A CA 1
ATOM 672 C C . VAL A 1 88 ? -14.974 -3.841 -10.364 1.00 88.25 88 VAL A C 1
ATOM 674 O O . VAL A 1 88 ? -16.030 -3.745 -9.745 1.00 88.25 88 VAL A O 1
ATOM 677 N N . ILE A 1 89 ? -14.272 -4.977 -10.390 1.00 84.19 89 ILE A N 1
ATOM 678 C CA . ILE A 1 89 ? -14.707 -6.201 -9.704 1.00 84.19 89 ILE A CA 1
ATOM 679 C C . ILE A 1 89 ? -14.831 -5.956 -8.198 1.00 84.19 89 ILE A C 1
ATOM 681 O O . ILE A 1 89 ? -15.831 -6.346 -7.615 1.00 84.19 89 ILE A O 1
ATOM 685 N N . GLY A 1 90 ? -13.868 -5.279 -7.574 1.00 80.50 90 GLY A N 1
ATOM 686 C CA . GLY A 1 90 ? -13.882 -4.958 -6.148 1.00 80.50 90 GLY A CA 1
ATOM 687 C C . GLY A 1 90 ? -14.970 -3.964 -5.744 1.00 80.50 90 GLY A C 1
ATOM 688 O O . GLY A 1 90 ? -15.556 -4.089 -4.671 1.00 80.50 90 GLY A O 1
ATOM 689 N N . TRP A 1 91 ? -15.297 -3.012 -6.621 1.00 79.19 91 TRP A N 1
ATOM 690 C CA . TRP A 1 91 ? -16.400 -2.069 -6.418 1.00 79.19 91 TRP A CA 1
ATOM 691 C C . TRP A 1 91 ? -17.774 -2.739 -6.535 1.00 79.19 91 TRP A C 1
ATOM 693 O O . TRP A 1 91 ? -18.693 -2.410 -5.784 1.00 79.19 91 TRP A O 1
ATOM 703 N N . PHE A 1 92 ? -17.917 -3.686 -7.465 1.00 80.69 92 PHE A N 1
ATOM 704 C CA . PHE A 1 92 ? -19.153 -4.443 -7.678 1.00 80.69 92 PHE A CA 1
ATOM 705 C C . PHE A 1 92 ? -19.231 -5.746 -6.871 1.00 80.69 92 PHE A C 1
ATOM 707 O O . PHE A 1 92 ? -20.277 -6.398 -6.879 1.00 80.69 92 PHE A O 1
ATOM 714 N N . ALA A 1 93 ? -18.168 -6.128 -6.158 1.00 72.12 93 ALA A N 1
ATOM 715 C CA . ALA A 1 93 ? -18.145 -7.314 -5.318 1.00 72.12 93 ALA A CA 1
ATOM 716 C C . ALA A 1 93 ? -19.215 -7.179 -4.220 1.00 72.12 93 ALA A C 1
ATOM 718 O O . ALA A 1 93 ? -19.164 -6.246 -3.410 1.00 72.12 93 ALA A O 1
ATOM 719 N N . PRO A 1 94 ? -20.197 -8.098 -4.156 1.00 58.38 94 PRO A N 1
ATOM 720 C CA . PRO A 1 94 ? -21.163 -8.108 -3.071 1.00 58.38 94 PRO A CA 1
ATOM 721 C C . PRO A 1 94 ? -20.422 -8.263 -1.742 1.00 58.38 94 PRO A C 1
ATOM 723 O O . PRO A 1 94 ? -19.454 -9.017 -1.659 1.00 58.38 94 PRO A O 1
ATOM 726 N N . ASN A 1 95 ? -20.910 -7.626 -0.674 1.00 56.41 95 ASN A N 1
ATOM 727 C CA . ASN A 1 95 ? -20.370 -7.740 0.691 1.00 56.41 95 ASN A CA 1
ATOM 728 C C . ASN A 1 95 ? -20.577 -9.146 1.310 1.00 56.41 95 ASN A C 1
ATOM 730 O O . ASN A 1 95 ? -20.748 -9.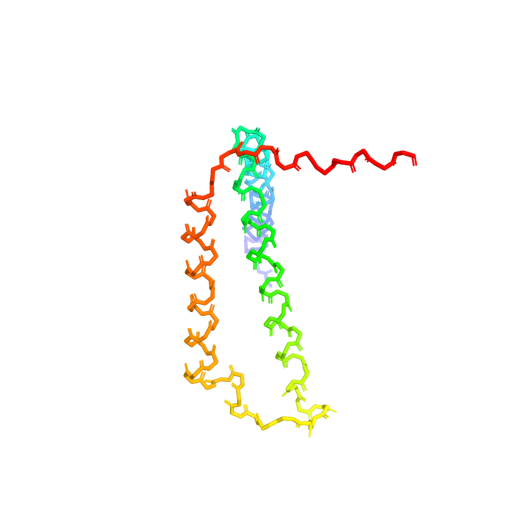290 2.523 1.00 56.41 95 ASN A O 1
ATOM 734 N N . ASN A 1 96 ? -20.634 -10.190 0.481 1.00 50.09 96 ASN A N 1
ATOM 735 C CA . ASN A 1 96 ? -20.850 -11.548 0.916 1.00 50.09 96 ASN A CA 1
ATOM 736 C C . ASN A 1 96 ? -19.587 -12.033 1.602 1.00 50.09 96 ASN A C 1
ATOM 738 O O . ASN A 1 96 ? -18.552 -12.250 0.980 1.00 50.09 96 ASN A O 1
ATOM 742 N N . LYS A 1 97 ? -19.723 -12.231 2.909 1.00 47.97 97 LYS A N 1
ATOM 743 C CA . LYS A 1 97 ? -18.809 -13.016 3.718 1.00 47.97 97 LYS A CA 1
ATOM 744 C C . LYS A 1 97 ? -18.606 -14.363 3.024 1.00 47.97 97 LYS A C 1
ATOM 746 O O . LYS A 1 97 ? -19.416 -15.273 3.199 1.00 47.97 97 LYS A O 1
ATOM 751 N N . SER A 1 98 ? -17.535 -14.518 2.252 1.00 43.34 98 SER A N 1
ATOM 752 C CA . SER A 1 98 ? -17.031 -15.836 1.887 1.00 43.34 98 SER A CA 1
ATOM 753 C C . SER A 1 98 ? -16.403 -16.419 3.144 1.00 43.34 98 SER A C 1
ATOM 755 O O . SER A 1 98 ? -15.198 -16.365 3.373 1.00 43.34 98 SER A O 1
ATOM 757 N N . LYS A 1 99 ? -17.296 -16.917 3.999 1.00 44.34 99 LYS A N 1
ATOM 758 C CA . LYS A 1 99 ? -17.040 -17.876 5.058 1.00 44.34 99 LYS A CA 1
ATOM 759 C C . LYS A 1 99 ? -16.387 -19.084 4.372 1.00 44.34 99 LYS A C 1
ATOM 761 O O . LYS A 1 99 ? -17.082 -19.957 3.863 1.00 44.34 99 LYS A O 1
ATOM 766 N N . LEU A 1 100 ? -15.060 -19.094 4.287 1.00 47.41 100 LEU A N 1
ATOM 767 C CA . LEU A 1 100 ? -14.276 -20.313 4.097 1.00 47.41 100 LEU A CA 1
ATOM 768 C C . LEU A 1 100 ? -14.409 -21.061 5.437 1.00 47.41 100 LEU A C 1
ATOM 770 O O . LEU A 1 100 ? -13.797 -20.671 6.422 1.00 47.41 100 LEU A O 1
ATOM 774 N N . LYS A 1 101 ? -15.485 -21.839 5.623 1.00 42.84 101 LYS A N 1
ATOM 775 C CA . LYS A 1 101 ? -15.472 -23.303 5.497 1.00 42.84 101 LYS A CA 1
ATOM 776 C C . LYS A 1 101 ? -14.320 -23.835 6.352 1.00 42.84 101 LYS A C 1
ATOM 778 O O . LYS A 1 101 ? -13.200 -23.933 5.879 1.00 42.84 101 LYS A O 1
ATOM 783 N N . ASP A 1 102 ? -14.513 -23.913 7.668 1.00 48.44 102 ASP A N 1
ATOM 784 C CA . ASP A 1 102 ? -14.972 -25.163 8.302 1.00 48.44 102 ASP A CA 1
ATOM 785 C C . ASP A 1 102 ? -14.428 -26.385 7.542 1.00 48.44 102 ASP A C 1
ATOM 787 O O . ASP A 1 102 ? -15.091 -26.981 6.693 1.00 48.44 102 ASP A O 1
ATOM 791 N N . VAL A 1 103 ? -13.154 -26.659 7.792 1.00 50.22 103 VAL A N 1
ATOM 792 C CA . VAL A 1 103 ? -1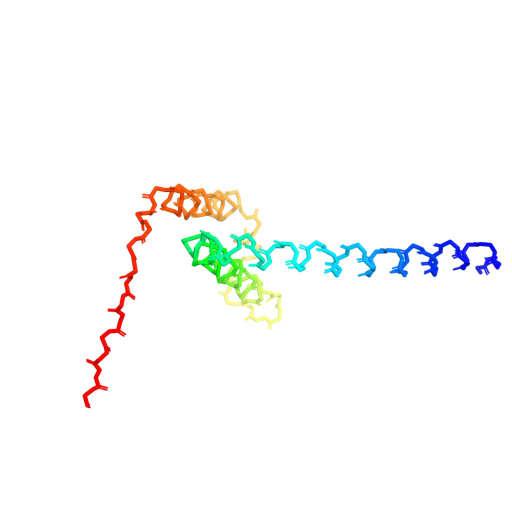2.522 -27.975 7.679 1.00 50.22 103 VAL A CA 1
ATOM 793 C C . VAL A 1 103 ? -12.106 -28.271 9.120 1.00 50.22 103 VAL A C 1
ATOM 795 O O . VAL A 1 103 ? -11.166 -27.651 9.612 1.00 50.22 103 VAL A O 1
ATOM 798 N N . SER A 1 104 ? -13.043 -28.786 9.923 1.00 43.59 104 SER A N 1
ATOM 799 C CA . SER A 1 104 ? -13.334 -30.219 10.123 1.00 43.59 104 SER A CA 1
ATOM 800 C C . SER A 1 104 ? -12.147 -30.965 10.712 1.00 43.59 104 SER A C 1
ATOM 802 O O . SER A 1 104 ? -11.186 -31.189 9.941 1.00 43.59 104 SER A O 1
#

pLDDT: mean 78.17, std 16.31, range [42.84, 97.0]

Sequence (104 aa):
MDGGQFIVVVLGGIAGLILIKFAATWFVQLLDKRPALETTAYAIVAWVGVKLAVITFAHEDIGILDHDFPHSTVWTLTFYGVLVAIAVIGWFAPNNKSKLKDVS

Foldseek 3Di:
DPPVVVVVVVVVVVVVVVVVVVVVVVVVVVCVVQVLVVVLVVVLVVLVVVLVVVVVCLDPVNPPDDVCPSVPPVNVCVSVVVNVVSVVCSVPPPSDPPPPDDDD

Organism: NCBI:txid588596